Protein AF-A0A1F9KEG5-F1 (afdb_monomer_lite)

Radius of gyration: 18.08 Å; chains: 1; bounding box: 38×40×39 Å

Sequence (63 aa):
MKVSLKRKNYYLDERKIKRAKTILGAKTETEAIDAALDLIVFRKEILDSLEKVAGKGGVERIP

pLDDT: mean 88.89, std 12.78, range [50.53, 98.25]

Structure (mmCIF, N/CA/C/O backbone):
data_AF-A0A1F9KEG5-F1
#
_entry.id   AF-A0A1F9KEG5-F1
#
loop_
_atom_site.group_PDB
_atom_site.id
_atom_site.type_symbol
_atom_site.label_atom_id
_atom_site.label_alt_id
_atom_site.label_comp_id
_atom_site.label_asym_id
_atom_site.label_entity_id
_atom_site.label_seq_id
_atom_site.pdbx_PDB_ins_code
_atom_site.Cartn_x
_atom_site.Cartn_y
_atom_site.Cartn_z
_atom_site.occupancy
_atom_site.B_iso_or_equiv
_atom_site.auth_seq_id
_atom_site.auth_comp_id
_atom_site.auth_asym_id
_atom_site.auth_atom_id
_atom_site.pdbx_PDB_model_num
ATOM 1 N N . MET A 1 1 ? 15.104 1.761 3.464 1.00 53.81 1 MET A N 1
ATOM 2 C CA . MET A 1 1 ? 15.096 3.237 3.614 1.00 53.81 1 MET A CA 1
ATOM 3 C C . MET A 1 1 ? 14.440 3.589 4.941 1.00 53.81 1 MET A C 1
ATOM 5 O O . MET A 1 1 ? 13.517 2.892 5.340 1.00 53.81 1 MET A O 1
ATOM 9 N N . LYS A 1 2 ? 14.921 4.612 5.658 1.00 50.53 2 LYS A N 1
ATOM 10 C CA . LYS A 1 2 ? 14.303 5.035 6.925 1.00 50.53 2 LYS A CA 1
ATOM 11 C C . LYS A 1 2 ? 12.982 5.742 6.604 1.00 50.53 2 LYS A C 1
ATOM 13 O O . LYS A 1 2 ? 12.999 6.819 6.016 1.00 50.53 2 LYS A O 1
ATOM 18 N N . VAL A 1 3 ? 11.853 5.120 6.937 1.00 72.56 3 VAL A N 1
ATOM 19 C CA . VAL A 1 3 ? 10.525 5.690 6.672 1.00 72.56 3 VAL A CA 1
ATOM 20 C C . VAL A 1 3 ? 10.301 6.863 7.628 1.00 72.56 3 VAL A C 1
ATOM 22 O O . VAL A 1 3 ? 10.313 6.689 8.845 1.00 72.56 3 VAL A O 1
ATOM 25 N N . SER A 1 4 ? 10.131 8.073 7.087 1.00 86.06 4 SER A N 1
ATOM 26 C CA . SER A 1 4 ? 9.776 9.257 7.880 1.00 86.06 4 SER A CA 1
ATOM 27 C C . SER A 1 4 ? 8.262 9.458 7.853 1.00 86.06 4 SER A C 1
ATOM 29 O O . SER A 1 4 ? 7.711 10.138 6.989 1.00 86.06 4 SER A O 1
ATOM 31 N N . LEU A 1 5 ? 7.567 8.818 8.794 1.00 85.25 5 LEU A N 1
ATOM 32 C CA . LEU A 1 5 ? 6.115 8.935 8.894 1.00 85.25 5 LEU A CA 1
ATOM 33 C C . LEU A 1 5 ? 5.737 10.334 9.387 1.00 85.25 5 LEU A C 1
ATOM 35 O O . LEU A 1 5 ? 6.161 10.777 10.454 1.00 85.25 5 LEU A O 1
ATOM 39 N N . LYS A 1 6 ? 4.910 11.029 8.605 1.00 92.56 6 LYS A N 1
ATOM 40 C CA . LYS A 1 6 ? 4.283 12.292 8.999 1.00 92.56 6 LYS A CA 1
ATOM 41 C C . LYS A 1 6 ? 2.777 12.099 9.014 1.00 92.56 6 LYS A C 1
ATOM 43 O O . LYS A 1 6 ? 2.213 11.648 8.022 1.00 92.56 6 LYS A O 1
ATOM 48 N N . ARG A 1 7 ? 2.117 12.499 10.104 1.00 92.94 7 ARG A N 1
ATOM 49 C CA . ARG A 1 7 ? 0.652 12.500 10.163 1.00 92.94 7 ARG A CA 1
ATOM 50 C C . ARG A 1 7 ? 0.099 13.430 9.084 1.00 92.94 7 ARG A C 1
ATOM 52 O O . ARG A 1 7 ? 0.519 14.583 8.973 1.00 92.94 7 ARG A O 1
ATOM 59 N N . LYS A 1 8 ? -0.874 12.933 8.330 1.00 91.56 8 LYS A N 1
ATOM 60 C CA . LYS A 1 8 ? -1.659 13.702 7.366 1.00 91.56 8 LYS A CA 1
ATOM 61 C C . LYS A 1 8 ? -3.141 13.588 7.713 1.00 91.56 8 LYS A C 1
ATOM 63 O O . LYS A 1 8 ? -3.557 12.570 8.253 1.00 91.56 8 LYS A O 1
ATOM 68 N N . ASN A 1 9 ? -3.919 14.626 7.419 1.00 94.31 9 ASN A N 1
ATOM 69 C CA . ASN A 1 9 ? -5.377 14.600 7.544 1.00 94.31 9 ASN A CA 1
ATOM 70 C C . ASN A 1 9 ? -5.962 14.985 6.179 1.00 94.31 9 ASN A C 1
ATOM 72 O O . ASN A 1 9 ? -5.669 16.071 5.681 1.00 94.31 9 ASN A O 1
ATOM 76 N N . TYR A 1 10 ? -6.744 14.090 5.578 1.00 93.06 10 TYR A N 1
ATOM 77 C CA . TYR A 1 10 ? -7.347 14.263 4.256 1.00 93.06 10 TYR A CA 1
ATOM 78 C C . TYR A 1 10 ? -8.806 13.811 4.282 1.00 93.06 10 TYR A C 1
ATOM 80 O O . TYR A 1 10 ? -9.146 12.865 4.991 1.00 93.06 10 TYR A O 1
ATOM 88 N N . TYR A 1 11 ? -9.644 14.441 3.461 1.00 96.31 11 TYR A N 1
ATOM 89 C CA . TYR A 1 11 ? -10.963 13.907 3.134 1.00 96.31 11 TYR A CA 1
ATOM 90 C C . TYR A 1 11 ? -10.814 12.913 1.982 1.00 96.31 11 TYR A C 1
ATOM 92 O O . TYR A 1 11 ? -10.419 13.292 0.880 1.00 96.31 11 TYR A O 1
ATOM 100 N N . LEU A 1 12 ? -11.099 11.639 2.242 1.00 94.50 12 LEU A N 1
ATOM 101 C CA . LEU A 1 12 ? -10.985 10.550 1.273 1.00 94.50 12 LEU A CA 1
ATOM 102 C C . LEU A 1 12 ? -12.314 9.796 1.178 1.00 94.50 12 LEU A C 1
ATOM 104 O O . LEU A 1 12 ? -13.060 9.710 2.150 1.00 94.50 12 LEU A O 1
ATOM 108 N N . ASP A 1 13 ? -12.603 9.231 0.005 1.00 97.31 13 ASP A N 1
ATOM 109 C CA . ASP A 1 13 ? -13.760 8.348 -0.172 1.00 97.31 13 ASP A CA 1
ATOM 110 C C . ASP A 1 13 ? -13.480 7.003 0.510 1.00 97.31 13 ASP A C 1
ATOM 112 O O . ASP A 1 13 ? -12.703 6.187 0.003 1.00 97.31 13 ASP A O 1
ATOM 116 N N . GLU A 1 14 ? -14.134 6.766 1.647 1.00 96.75 14 GLU A N 1
ATOM 117 C CA . GLU A 1 14 ? -13.999 5.551 2.459 1.00 96.75 14 GLU A CA 1
ATOM 118 C C . GLU A 1 14 ? -14.201 4.269 1.629 1.00 96.75 14 GLU A C 1
ATOM 120 O O . GLU A 1 14 ? -13.532 3.257 1.846 1.00 96.75 14 GLU A O 1
ATOM 125 N N . ARG A 1 15 ? -15.064 4.305 0.605 1.00 98.19 15 ARG A N 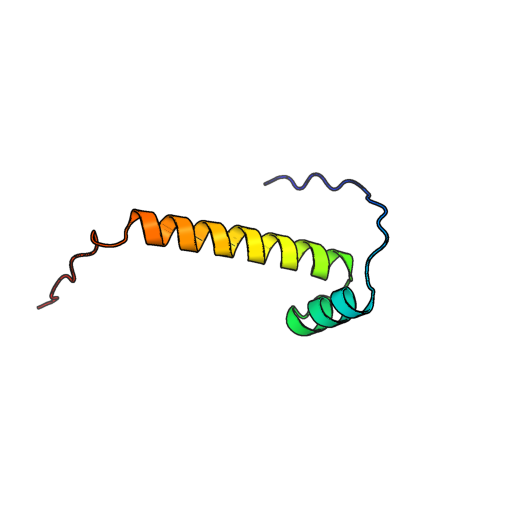1
ATOM 126 C CA . ARG A 1 15 ? -15.336 3.135 -0.246 1.00 98.19 15 ARG A CA 1
ATOM 127 C C . ARG A 1 15 ? -14.103 2.719 -1.040 1.00 98.19 15 ARG A C 1
ATOM 129 O O . ARG A 1 15 ? -13.867 1.525 -1.226 1.00 98.19 15 ARG A O 1
ATOM 136 N N . LYS A 1 16 ? -13.296 3.686 -1.492 1.00 97.50 16 LYS A N 1
ATOM 137 C CA . LYS A 1 16 ? -12.036 3.408 -2.199 1.00 97.50 16 LYS A CA 1
ATOM 138 C C . LYS A 1 16 ? -11.024 2.765 -1.259 1.00 97.50 16 LYS A C 1
ATOM 140 O O . LYS A 1 16 ? -10.378 1.796 -1.650 1.00 97.50 16 LYS A O 1
ATOM 145 N N . ILE A 1 17 ? -10.939 3.256 -0.023 1.00 97.38 17 ILE A N 1
ATOM 146 C CA . ILE A 1 17 ? -10.011 2.739 0.988 1.00 97.38 17 ILE A CA 1
ATOM 147 C C . ILE A 1 17 ? -10.388 1.318 1.401 1.00 97.38 17 ILE A C 1
ATOM 149 O O . ILE A 1 17 ? -9.536 0.434 1.376 1.00 97.38 17 ILE A O 1
ATOM 153 N N . LYS A 1 18 ? -11.672 1.051 1.670 1.00 98.06 18 LYS A N 1
ATOM 154 C CA . LYS A 1 18 ? -12.162 -0.305 1.968 1.00 98.06 18 LYS A CA 1
ATOM 155 C C . LYS A 1 18 ? -11.866 -1.277 0.830 1.00 98.06 18 LYS A C 1
ATOM 157 O O . LYS A 1 18 ? -11.367 -2.371 1.075 1.00 98.06 18 LYS A O 1
ATOM 162 N N . ARG A 1 19 ? -12.104 -0.864 -0.419 1.00 98.00 19 ARG A N 1
ATOM 163 C CA . ARG A 1 19 ? -11.799 -1.694 -1.591 1.00 98.00 19 ARG A CA 1
ATOM 164 C C . ARG A 1 19 ? -10.301 -1.971 -1.724 1.00 98.00 19 ARG A C 1
ATOM 166 O O . ARG A 1 19 ? -9.931 -3.118 -1.958 1.00 98.00 19 ARG A O 1
ATOM 173 N N . ALA A 1 20 ? -9.453 -0.956 -1.551 1.00 97.56 20 ALA A N 1
ATOM 174 C CA . ALA A 1 20 ? -8.000 -1.125 -1.560 1.00 97.56 20 ALA A CA 1
ATOM 175 C C . ALA A 1 20 ? -7.548 -2.086 -0.453 1.00 97.56 20 ALA A C 1
ATOM 177 O O . ALA A 1 20 ? -6.795 -3.015 -0.722 1.00 97.56 20 ALA A O 1
ATOM 178 N N . LYS A 1 21 ? -8.089 -1.937 0.759 1.00 98.25 21 LYS A N 1
ATOM 179 C CA . LYS A 1 21 ? -7.805 -2.809 1.900 1.00 98.25 21 LYS A CA 1
ATOM 180 C C . LYS A 1 21 ? -8.132 -4.276 1.607 1.00 98.25 21 LYS A C 1
ATOM 182 O O . LYS A 1 21 ? -7.309 -5.139 1.886 1.00 98.25 21 LYS A O 1
ATOM 187 N N . THR A 1 22 ? -9.289 -4.557 1.001 1.00 98.12 22 THR A N 1
ATOM 188 C CA . THR A 1 22 ? -9.669 -5.922 0.596 1.00 98.12 22 THR A CA 1
ATOM 189 C C . THR A 1 22 ? -8.753 -6.480 -0.490 1.00 98.12 22 THR A C 1
ATOM 191 O O . THR A 1 22 ? -8.291 -7.606 -0.358 1.00 98.12 22 THR A O 1
ATOM 194 N N . ILE A 1 23 ? -8.474 -5.707 -1.546 1.00 98.00 23 ILE A N 1
ATOM 195 C CA . ILE A 1 23 ? -7.626 -6.155 -2.666 1.00 98.00 23 ILE A CA 1
ATOM 196 C C . ILE A 1 23 ? -6.196 -6.441 -2.197 1.00 98.00 23 ILE A C 1
ATOM 198 O O . ILE A 1 23 ? -5.589 -7.413 -2.636 1.00 98.00 23 ILE A O 1
ATOM 202 N N . LEU A 1 24 ? -5.667 -5.598 -1.312 1.00 97.12 24 LEU A N 1
ATOM 203 C CA . LEU A 1 24 ? -4.288 -5.673 -0.833 1.00 97.12 24 LEU A CA 1
ATOM 204 C C . LEU A 1 24 ? -4.130 -6.568 0.407 1.00 97.12 24 LEU A C 1
ATOM 206 O O . LEU A 1 24 ? -3.008 -6.782 0.851 1.00 97.12 24 LEU A O 1
ATOM 210 N N . GLY A 1 25 ? -5.226 -7.071 0.989 1.00 97.38 25 GLY A N 1
ATOM 211 C CA . GLY A 1 25 ? -5.190 -7.866 2.223 1.00 97.38 25 GLY A CA 1
ATOM 212 C C . GLY A 1 25 ? -4.678 -7.097 3.449 1.00 97.38 25 GLY A C 1
ATOM 213 O O . GLY A 1 25 ? -4.201 -7.709 4.403 1.00 97.38 25 GLY A O 1
ATOM 214 N N . ALA A 1 26 ? -4.758 -5.764 3.430 1.00 97.94 26 ALA A N 1
ATOM 215 C CA . ALA A 1 26 ? -4.187 -4.906 4.463 1.00 97.94 26 ALA A CA 1
ATOM 216 C C . ALA A 1 26 ? -5.009 -4.941 5.764 1.00 97.94 26 ALA A C 1
ATOM 218 O O . ALA A 1 26 ? -6.244 -4.983 5.757 1.00 97.94 26 ALA A O 1
ATOM 219 N N . LYS A 1 27 ? -4.338 -4.854 6.916 1.00 97.50 27 LYS A N 1
ATOM 220 C CA . LYS A 1 27 ? -4.986 -4.870 8.239 1.00 97.50 27 LYS A CA 1
ATOM 221 C C . LYS A 1 27 ? -5.568 -3.512 8.606 1.00 97.50 27 LYS A C 1
ATOM 223 O O . LYS A 1 27 ? -6.604 -3.442 9.275 1.00 97.50 27 LYS A O 1
ATOM 228 N N . THR A 1 28 ? -4.962 -2.428 8.126 1.00 96.94 28 THR A N 1
ATOM 229 C CA . THR A 1 28 ? -5.387 -1.046 8.412 1.00 96.94 28 THR A CA 1
ATOM 230 C C . THR A 1 28 ? -5.591 -0.221 7.143 1.00 96.94 28 THR A C 1
ATOM 232 O O . THR A 1 28 ? -5.143 -0.594 6.063 1.00 96.94 28 THR A O 1
ATOM 235 N N . GLU A 1 29 ? -6.295 0.905 7.268 1.00 95.94 29 GLU A N 1
ATOM 236 C CA . GLU A 1 29 ? -6.454 1.860 6.164 1.00 95.94 29 GLU A CA 1
ATOM 237 C C . GLU A 1 29 ? -5.127 2.519 5.784 1.00 95.94 29 GLU A C 1
ATOM 239 O O . GLU A 1 29 ? -4.841 2.653 4.599 1.00 95.94 29 GLU A O 1
ATOM 244 N N . THR A 1 30 ? -4.288 2.860 6.768 1.00 95.56 30 THR A N 1
ATOM 245 C CA . THR A 1 30 ? -2.935 3.387 6.533 1.00 95.56 30 THR A CA 1
ATOM 246 C C . THR A 1 30 ? -2.099 2.412 5.715 1.00 95.56 30 THR A C 1
ATOM 248 O O . THR A 1 30 ? -1.540 2.798 4.699 1.00 95.56 30 THR A O 1
ATOM 251 N N . GLU A 1 31 ? -2.080 1.137 6.105 1.00 96.31 31 GLU A N 1
ATOM 252 C CA . GLU A 1 31 ? -1.357 0.089 5.377 1.00 96.31 31 GLU A CA 1
ATOM 253 C C . GLU A 1 31 ? -1.884 -0.082 3.948 1.00 96.31 31 GLU A C 1
ATOM 255 O O . GLU A 1 31 ? -1.098 -0.220 3.017 1.00 96.31 31 GLU A O 1
ATOM 260 N N . ALA A 1 32 ? -3.206 -0.018 3.754 1.00 97.62 32 ALA A N 1
ATOM 261 C CA . ALA A 1 32 ? -3.799 -0.078 2.421 1.00 97.62 32 ALA A CA 1
ATOM 262 C C . ALA A 1 32 ? -3.388 1.120 1.550 1.00 97.62 32 ALA A C 1
ATOM 264 O O . ALA A 1 32 ? -3.124 0.950 0.362 1.00 97.62 32 ALA A O 1
ATOM 265 N N . ILE A 1 33 ? -3.347 2.326 2.128 1.00 95.69 33 ILE A N 1
ATOM 266 C CA . ILE A 1 33 ? -2.948 3.549 1.424 1.00 95.69 33 ILE A CA 1
ATOM 267 C C . ILE A 1 33 ? -1.461 3.497 1.069 1.00 95.69 33 ILE A 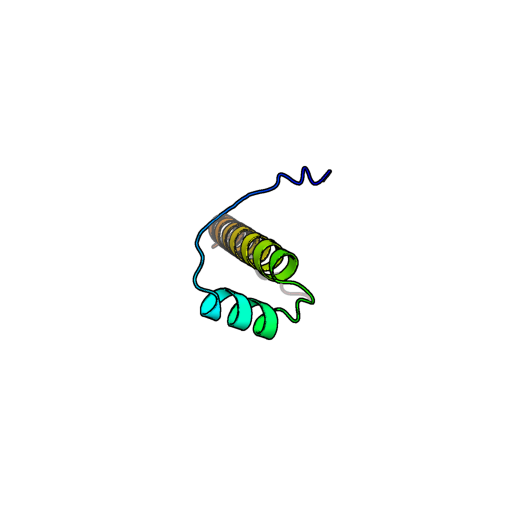C 1
ATOM 269 O O . ILE A 1 33 ? -1.126 3.712 -0.093 1.00 95.69 33 ILE A O 1
ATOM 273 N N . ASP A 1 34 ? -0.590 3.174 2.027 1.00 95.62 34 ASP A N 1
ATOM 274 C CA . ASP A 1 34 ? 0.856 3.091 1.798 1.00 95.62 34 ASP A CA 1
ATOM 275 C C . ASP A 1 34 ? 1.183 2.025 0.739 1.00 95.62 34 ASP A C 1
ATOM 277 O O . ASP A 1 34 ? 1.836 2.328 -0.259 1.00 95.62 34 ASP A O 1
ATOM 281 N N . ALA A 1 35 ? 0.627 0.813 0.862 1.00 96.12 35 ALA A N 1
ATOM 282 C CA . ALA A 1 35 ? 0.856 -0.258 -0.109 1.00 96.12 35 ALA A CA 1
ATOM 283 C C . ALA A 1 35 ? 0.322 0.080 -1.514 1.00 96.12 35 ALA A C 1
ATOM 285 O O . ALA A 1 35 ? 0.934 -0.282 -2.520 1.00 96.12 35 ALA A O 1
ATOM 286 N N . ALA A 1 36 ? -0.810 0.788 -1.610 1.00 97.06 36 ALA A N 1
ATOM 287 C CA . ALA A 1 36 ? -1.330 1.245 -2.896 1.00 97.06 36 ALA A CA 1
ATOM 288 C C . ALA A 1 36 ? -0.402 2.275 -3.559 1.00 97.06 36 ALA A C 1
ATOM 290 O O . ALA A 1 36 ? -0.230 2.246 -4.778 1.00 97.06 36 ALA A O 1
ATOM 291 N N . LEU A 1 37 ? 0.194 3.181 -2.780 1.00 95.56 37 LEU A N 1
ATOM 292 C CA . LEU A 1 37 ? 1.149 4.162 -3.296 1.00 95.56 37 LEU A CA 1
ATOM 293 C C . LEU A 1 37 ? 2.429 3.477 -3.783 1.00 95.56 37 LEU A C 1
ATOM 295 O O . LEU A 1 37 ? 2.850 3.728 -4.915 1.00 95.56 37 LEU A O 1
ATOM 299 N N . ASP A 1 38 ? 2.979 2.561 -2.986 1.00 95.75 38 ASP A N 1
ATOM 300 C CA . ASP A 1 38 ? 4.171 1.789 -3.347 1.00 95.75 38 ASP A CA 1
ATOM 301 C C . ASP A 1 38 ? 3.957 0.997 -4.643 1.00 95.75 38 ASP A C 1
ATOM 303 O O . ASP A 1 38 ? 4.791 1.036 -5.548 1.00 95.75 38 ASP A O 1
ATOM 307 N N . LEU A 1 39 ? 2.801 0.337 -4.786 1.00 96.62 39 LEU A N 1
ATOM 308 C CA . LEU A 1 39 ? 2.475 -0.447 -5.979 1.00 96.62 39 LEU A CA 1
ATOM 309 C C . LEU A 1 39 ? 2.443 0.409 -7.254 1.00 96.62 39 LEU A C 1
ATOM 311 O O . LEU A 1 39 ? 2.878 -0.038 -8.316 1.00 96.62 39 LEU A O 1
ATOM 315 N N . ILE A 1 40 ? 1.915 1.632 -7.172 1.00 96.19 40 ILE A N 1
ATOM 316 C CA . ILE A 1 40 ? 1.803 2.531 -8.328 1.00 96.19 40 ILE A CA 1
ATOM 317 C C . ILE A 1 40 ? 3.172 3.090 -8.723 1.00 96.19 40 ILE A C 1
ATOM 319 O O . ILE A 1 40 ? 3.468 3.147 -9.919 1.00 96.19 40 ILE A O 1
ATOM 323 N N . VAL A 1 41 ? 4.012 3.446 -7.747 1.00 96.25 41 VAL A N 1
ATOM 324 C CA . VAL A 1 41 ? 5.396 3.873 -8.003 1.00 96.25 41 VAL A CA 1
ATOM 325 C C . VAL A 1 41 ? 6.181 2.732 -8.642 1.00 96.25 41 VAL A C 1
ATOM 327 O O . VAL A 1 41 ? 6.717 2.898 -9.736 1.00 96.25 41 VAL A O 1
ATOM 330 N N . PHE A 1 42 ? 6.142 1.544 -8.039 1.00 94.62 42 PHE A N 1
ATOM 331 C CA . PHE A 1 42 ? 6.819 0.356 -8.553 1.00 94.62 42 PHE A CA 1
ATOM 332 C C . PHE A 1 42 ? 6.376 -0.001 -9.977 1.00 94.62 42 PHE A C 1
ATOM 334 O O . PHE A 1 42 ? 7.200 -0.266 -10.852 1.00 94.62 42 PHE A O 1
ATOM 341 N N . ARG A 1 43 ? 5.064 0.046 -10.252 1.00 95.50 43 ARG A N 1
ATOM 342 C CA . ARG A 1 43 ? 4.533 -0.192 -11.600 1.00 95.50 43 ARG A CA 1
ATOM 343 C C . ARG A 1 43 ? 5.127 0.784 -12.613 1.00 95.50 43 ARG A C 1
ATOM 345 O O . ARG A 1 43 ? 5.451 0.369 -13.723 1.00 95.50 43 ARG A O 1
ATOM 352 N N . LYS A 1 44 ? 5.249 2.066 -12.259 1.00 96.12 44 LYS A N 1
ATOM 353 C CA . LYS A 1 44 ? 5.833 3.073 -13.150 1.00 96.12 44 LYS A CA 1
ATOM 354 C C . LYS A 1 44 ? 7.318 2.801 -13.392 1.00 96.12 44 LYS A C 1
ATOM 356 O O . LYS A 1 44 ? 7.736 2.790 -14.544 1.00 96.12 44 LYS A O 1
ATOM 361 N N . GLU A 1 45 ? 8.075 2.486 -12.346 1.00 95.56 45 GLU A N 1
ATOM 362 C CA . GLU A 1 45 ? 9.501 2.151 -12.452 1.00 95.56 45 GLU A CA 1
ATOM 363 C C . GLU A 1 45 ? 9.759 0.920 -13.331 1.00 95.56 45 GLU A C 1
ATOM 365 O O . GLU A 1 45 ? 10.696 0.926 -14.134 1.00 95.56 45 GLU A O 1
ATOM 370 N N . ILE A 1 46 ? 8.916 -0.118 -13.234 1.00 95.06 46 ILE A N 1
ATOM 371 C CA . ILE A 1 46 ? 8.988 -1.283 -14.127 1.00 95.06 46 ILE A CA 1
ATOM 372 C C . ILE A 1 46 ? 8.761 -0.862 -15.573 1.00 95.06 46 ILE A C 1
ATOM 374 O O . ILE A 1 46 ? 9.553 -1.228 -16.436 1.00 95.06 46 ILE A O 1
ATOM 378 N N . LEU A 1 47 ? 7.687 -0.120 -15.851 1.00 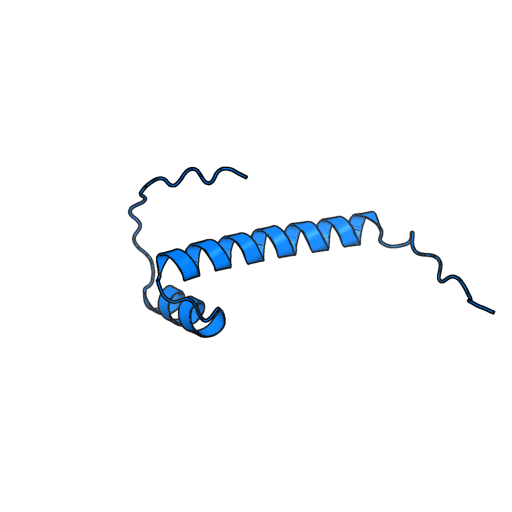94.62 47 LEU A N 1
ATOM 379 C CA . LEU A 1 47 ? 7.356 0.283 -17.219 1.00 94.62 47 LEU A CA 1
ATOM 380 C C . LEU A 1 47 ? 8.474 1.132 -17.831 1.00 94.62 47 LEU A C 1
ATOM 382 O O . LEU A 1 47 ? 8.905 0.853 -18.945 1.00 94.62 47 LEU A O 1
ATOM 386 N N . ASP A 1 48 ? 9.014 2.081 -17.071 1.00 93.75 48 ASP A N 1
ATOM 387 C CA . ASP A 1 48 ? 10.128 2.923 -17.514 1.00 93.75 48 ASP A CA 1
ATOM 388 C C . ASP A 1 48 ? 11.397 2.095 -17.759 1.00 93.75 48 ASP A C 1
ATOM 390 O O . ASP A 1 48 ? 12.173 2.364 -18.677 1.00 93.75 48 ASP A O 1
ATOM 394 N N . SER A 1 49 ? 11.626 1.068 -16.939 1.00 90.25 49 SER A N 1
ATOM 395 C CA . SER A 1 49 ? 12.746 0.143 -17.122 1.00 90.25 49 SER A CA 1
ATOM 396 C C . SER A 1 49 ? 12.566 -0.708 -18.378 1.00 90.25 49 SER A C 1
ATOM 398 O O . SER A 1 49 ? 13.515 -0.854 -19.148 1.00 90.25 49 SER A O 1
ATOM 400 N N . LEU 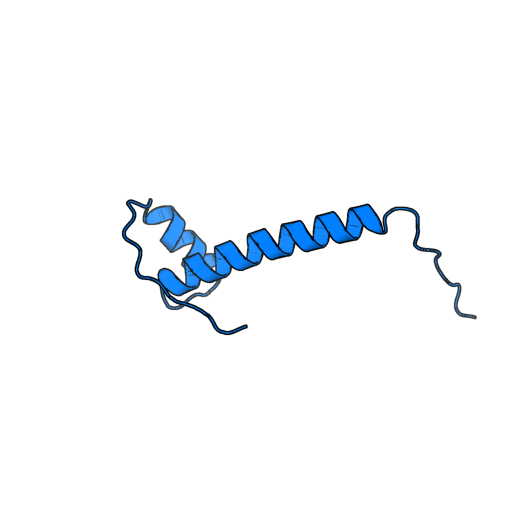A 1 50 ? 11.352 -1.213 -18.622 1.00 90.44 50 LEU A N 1
ATOM 401 C CA . LEU A 1 50 ? 11.000 -1.970 -19.824 1.00 90.44 50 LEU A CA 1
ATOM 402 C C . LEU A 1 50 ? 11.157 -1.124 -21.090 1.00 90.44 50 LEU A C 1
ATOM 404 O O . LEU A 1 50 ? 11.746 -1.600 -22.055 1.00 90.44 50 LEU A O 1
ATOM 408 N N . GLU A 1 51 ? 10.721 0.135 -21.082 1.00 89.88 51 GLU A N 1
ATOM 409 C CA . GLU A 1 51 ? 10.927 1.064 -22.201 1.00 89.88 51 GLU A CA 1
ATOM 410 C C . GLU A 1 51 ? 12.418 1.283 -22.502 1.00 89.88 51 GLU A C 1
ATOM 412 O O . GLU A 1 51 ? 12.826 1.301 -23.662 1.00 89.88 51 GLU A O 1
ATOM 417 N N . LYS A 1 52 ? 13.269 1.383 -21.472 1.00 86.81 52 LYS A N 1
ATOM 418 C CA . LYS A 1 52 ? 14.722 1.578 -21.645 1.00 86.81 52 LYS A CA 1
ATOM 419 C C . LYS A 1 52 ? 15.439 0.376 -22.262 1.00 86.81 52 LYS A C 1
ATOM 421 O O . LYS A 1 52 ? 16.483 0.559 -22.908 1.00 86.81 52 LYS A O 1
ATOM 426 N N . VAL A 1 53 ? 14.926 -0.832 -22.026 1.00 85.50 53 VAL A N 1
ATOM 427 C CA . VAL A 1 53 ? 15.497 -2.095 -22.529 1.00 85.50 53 VAL A CA 1
ATOM 428 C C . VAL A 1 53 ? 14.758 -2.646 -23.750 1.00 85.50 53 VAL A C 1
ATOM 430 O O . VAL A 1 53 ? 15.241 -3.592 -24.375 1.00 85.50 53 VAL A O 1
ATOM 433 N N . ALA A 1 54 ? 13.621 -2.055 -24.125 1.00 79.88 54 ALA A N 1
ATOM 434 C CA . ALA A 1 54 ? 12.865 -2.431 -25.309 1.00 79.88 54 ALA A CA 1
ATOM 435 C C . ALA A 1 54 ? 13.769 -2.389 -26.553 1.00 79.88 54 ALA A C 1
ATOM 437 O O . ALA A 1 54 ? 14.474 -1.412 -26.805 1.00 79.88 54 ALA A O 1
ATOM 438 N N . GLY A 1 55 ? 13.787 -3.492 -27.305 1.00 70.25 55 GLY A N 1
ATOM 439 C CA . GLY A 1 55 ? 14.628 -3.648 -28.496 1.00 70.25 55 GLY A CA 1
ATOM 440 C C . GLY A 1 55 ? 16.104 -3.983 -28.234 1.00 70.25 55 GLY A C 1
ATOM 441 O O . GLY A 1 55 ? 16.860 -4.087 -29.193 1.00 70.25 55 GLY A O 1
ATOM 442 N N . LYS A 1 56 ? 16.527 -4.175 -26.973 1.00 71.62 56 LYS A N 1
ATOM 443 C CA . LYS A 1 56 ? 17.924 -4.504 -26.610 1.00 71.62 56 LYS A CA 1
ATOM 444 C C . LYS A 1 56 ? 18.140 -5.947 -26.132 1.00 71.62 56 LYS A C 1
ATOM 446 O O . LYS A 1 56 ? 19.279 -6.338 -25.901 1.00 71.62 56 LYS A O 1
ATOM 451 N N . GLY A 1 57 ? 17.076 -6.736 -25.967 1.00 66.12 57 GLY A N 1
ATOM 452 C CA . GLY A 1 57 ? 17.164 -8.136 -25.541 1.00 66.12 57 GLY A CA 1
ATOM 453 C C . GLY A 1 57 ? 17.365 -9.084 -26.723 1.00 66.12 57 GLY A C 1
ATOM 454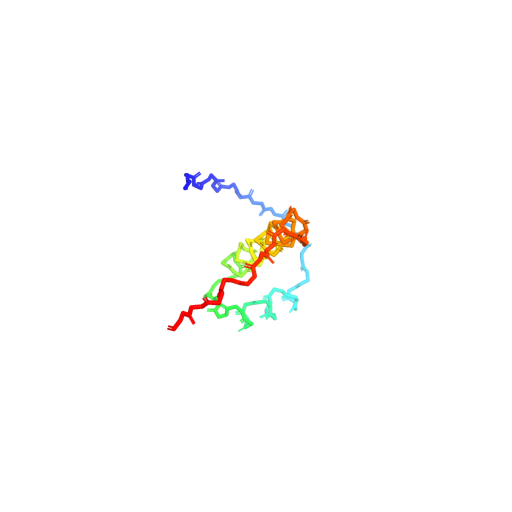 O O . GLY A 1 57 ? 16.424 -9.330 -27.473 1.00 66.12 57 GLY A O 1
ATOM 455 N N . GLY A 1 58 ? 18.575 -9.622 -26.884 1.00 68.56 58 GLY A N 1
ATOM 456 C CA . GLY A 1 58 ? 18.820 -10.786 -27.739 1.00 68.56 58 GLY A CA 1
ATOM 457 C C . GLY A 1 58 ? 18.434 -12.071 -27.004 1.00 68.56 58 GLY A C 1
ATOM 458 O O . GLY A 1 58 ? 18.762 -12.227 -25.831 1.00 68.56 58 GLY A O 1
ATOM 459 N N . VAL A 1 59 ? 17.723 -12.982 -27.671 1.00 67.00 59 VAL A N 1
ATOM 460 C CA . VAL A 1 59 ? 17.421 -14.313 -27.123 1.00 67.00 59 VAL A CA 1
ATOM 461 C C . VAL A 1 59 ? 18.658 -15.183 -27.331 1.00 67.00 59 VAL A C 1
ATOM 463 O O . VAL A 1 59 ? 18.989 -15.516 -28.469 1.00 67.00 59 VAL A O 1
ATOM 466 N N . GLU A 1 60 ? 19.378 -15.514 -26.261 1.00 69.56 60 GLU A N 1
ATOM 467 C CA . GLU A 1 60 ? 20.516 -16.427 -26.362 1.00 69.56 60 GLU A CA 1
ATOM 468 C C . GLU A 1 60 ? 19.995 -17.858 -26.529 1.00 69.56 60 GLU A C 1
ATOM 470 O O . GLU A 1 60 ? 19.211 -18.359 -25.718 1.00 69.56 60 GLU A O 1
ATOM 475 N N . ARG A 1 61 ? 20.377 -18.506 -27.633 1.00 53.34 61 ARG A N 1
ATOM 476 C CA . ARG A 1 61 ? 20.000 -19.892 -27.900 1.00 53.34 61 ARG A CA 1
ATOM 477 C C . ARG A 1 61 ? 20.951 -20.785 -27.115 1.00 53.34 61 ARG A C 1
ATOM 479 O O . ARG A 1 61 ? 22.109 -20.933 -27.489 1.00 53.34 61 ARG A O 1
ATOM 486 N N . ILE A 1 62 ? 20.453 -21.338 -26.018 1.00 65.62 62 ILE A N 1
ATOM 487 C CA . ILE A 1 62 ? 21.189 -22.316 -25.219 1.00 65.62 62 ILE A CA 1
ATOM 488 C C . ILE A 1 62 ? 21.267 -23.621 -26.043 1.00 65.62 62 ILE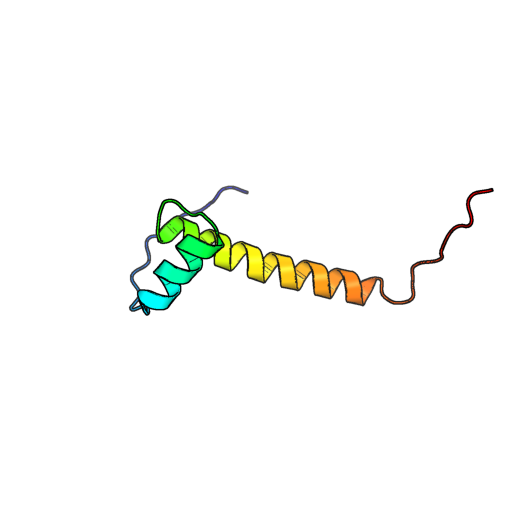 A C 1
ATOM 490 O O . ILE A 1 62 ? 20.222 -24.036 -26.558 1.00 65.62 62 ILE A O 1
ATOM 494 N N . PRO A 1 63 ? 22.465 -24.206 -26.245 1.00 64.38 63 PRO A N 1
ATOM 495 C CA . PRO A 1 63 ? 22.649 -25.455 -26.988 1.00 64.38 63 PRO A CA 1
ATOM 496 C C . PRO A 1 63 ? 22.073 -26.682 -26.272 1.00 64.38 63 PRO A C 1
ATOM 498 O O . PRO A 1 63 ? 22.005 -26.674 -25.021 1.00 64.38 63 PRO A O 1
#

Secondary structure (DSSP, 8-state):
-------------HHHHHHHHHHHT-SSHHHHHHHHHHHHHHHHHHHHHHHHHTT--------

Foldseek 3Di:
DPDDDDDDDDDDDVVVLVVLCVVVVNPDSVRSVVVVVVVVVVVVVVVVVCVVCVPVDDDDDDD